Protein AF-W6AKE3-F1 (afdb_monomer_lite)

Structure (mmCIF, N/CA/C/O backbone):
data_AF-W6AKE3-F1
#
_entry.id   AF-W6AKE3-F1
#
loop_
_atom_site.group_PDB
_atom_site.id
_atom_site.type_symbol
_atom_site.label_atom_id
_atom_site.label_alt_id
_atom_site.label_comp_id
_atom_site.label_asym_id
_atom_site.label_entity_id
_atom_site.label_seq_id
_atom_site.pdbx_PDB_ins_code
_atom_site.Cartn_x
_atom_site.Cartn_y
_atom_site.Cartn_z
_atom_site.occupancy
_atom_site.B_iso_or_equiv
_atom_site.auth_seq_id
_atom_site.auth_comp_id
_atom_site.auth_asym_id
_atom_site.auth_atom_id
_atom_site.pdbx_PDB_model_num
ATOM 1 N N . MET A 1 1 ? -4.996 -12.010 -0.247 1.00 87.06 1 MET A N 1
ATOM 2 C CA . MET A 1 1 ? -5.733 -10.858 0.313 1.00 87.06 1 MET A CA 1
ATOM 3 C C . MET A 1 1 ? 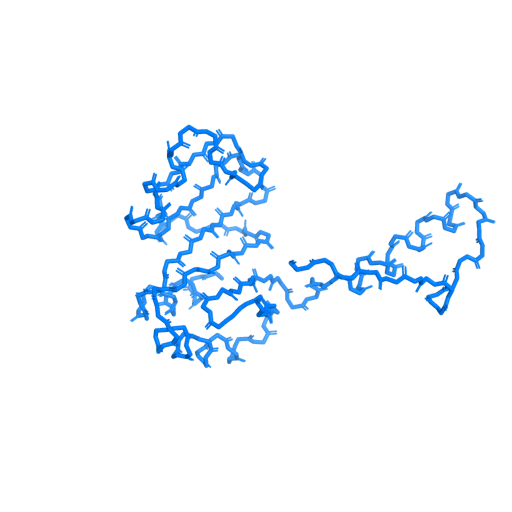-6.329 -11.105 1.686 1.00 87.06 1 MET A C 1
ATOM 5 O O . MET A 1 1 ? -5.908 -10.437 2.616 1.00 87.06 1 MET A O 1
ATOM 9 N N . GLN A 1 2 ? -7.206 -12.094 1.859 1.00 91.12 2 GLN A N 1
ATOM 10 C CA . GLN A 1 2 ? -7.898 -12.326 3.136 1.00 91.12 2 GLN A CA 1
ATOM 11 C C . GLN A 1 2 ? -6.970 -12.483 4.353 1.00 91.12 2 GLN A C 1
ATOM 13 O O . GLN A 1 2 ? -7.219 -11.897 5.401 1.00 91.12 2 GLN A O 1
ATOM 18 N N . LYS A 1 3 ? -5.851 -13.208 4.212 1.00 93.75 3 LYS A N 1
ATOM 19 C CA . LYS A 1 3 ? -4.847 -13.345 5.283 1.00 93.75 3 LYS A CA 1
ATOM 20 C C . LYS A 1 3 ? -4.226 -12.000 5.693 1.00 93.75 3 LYS A C 1
ATOM 22 O O . LYS A 1 3 ? -4.003 -11.777 6.874 1.00 93.75 3 LYS A O 1
ATOM 27 N N . ILE A 1 4 ? -3.968 -11.119 4.726 1.00 95.38 4 ILE A N 1
ATOM 28 C CA . ILE A 1 4 ? -3.356 -9.799 4.946 1.00 95.38 4 ILE A CA 1
ATOM 29 C C . ILE A 1 4 ? -4.335 -8.905 5.703 1.00 95.38 4 ILE A C 1
ATOM 31 O O . ILE A 1 4 ? -4.007 -8.405 6.773 1.00 95.38 4 ILE A O 1
ATOM 35 N N . THR A 1 5 ? -5.560 -8.766 5.189 1.00 95.19 5 THR A N 1
ATOM 36 C CA . THR A 1 5 ? -6.591 -7.932 5.819 1.00 95.19 5 THR A CA 1
ATOM 37 C C . THR A 1 5 ? -6.984 -8.462 7.195 1.00 95.19 5 THR A C 1
ATOM 39 O O . THR A 1 5 ? -7.163 -7.667 8.107 1.00 95.19 5 THR A O 1
ATOM 42 N N . SER A 1 6 ? -7.011 -9.784 7.403 1.00 96.62 6 SER A N 1
ATOM 43 C CA . SER A 1 6 ? -7.244 -10.373 8.733 1.00 96.62 6 SER A CA 1
ATOM 44 C C . SER A 1 6 ? -6.163 -9.979 9.742 1.00 96.62 6 SER A C 1
ATOM 46 O O . SER A 1 6 ? -6.488 -9.617 10.867 1.00 96.62 6 SER A O 1
ATOM 48 N N . ILE A 1 7 ? -4.881 -10.023 9.353 1.00 97.31 7 ILE A N 1
ATOM 49 C CA . ILE A 1 7 ? -3.782 -9.588 10.230 1.00 97.31 7 ILE A CA 1
ATOM 50 C C . ILE A 1 7 ? -3.957 -8.114 10.592 1.00 97.31 7 ILE A C 1
ATOM 52 O O . ILE A 1 7 ? -3.885 -7.773 11.766 1.00 97.31 7 ILE A O 1
ATOM 56 N N . LEU A 1 8 ? -4.228 -7.254 9.609 1.00 97.19 8 LEU A N 1
ATOM 57 C CA . LEU A 1 8 ? -4.395 -5.819 9.844 1.00 97.19 8 LEU A CA 1
ATOM 58 C C . LEU A 1 8 ? -5.573 -5.521 10.783 1.00 97.19 8 LEU A C 1
ATOM 60 O O . LEU A 1 8 ? -5.407 -4.785 11.752 1.00 97.19 8 LEU A O 1
ATOM 64 N N . LEU A 1 9 ? -6.733 -6.137 10.541 1.00 95.81 9 LEU A N 1
ATOM 65 C CA . LEU A 1 9 ? -7.927 -5.952 11.369 1.00 95.81 9 LEU A CA 1
ATOM 66 C C . LEU A 1 9 ? -7.719 -6.462 12.801 1.00 95.81 9 LEU A C 1
ATOM 68 O O . LEU A 1 9 ? -8.070 -5.762 13.746 1.00 95.81 9 LEU A O 1
ATOM 72 N N . ASN A 1 10 ? -7.101 -7.634 12.976 1.00 96.69 10 ASN A N 1
ATOM 73 C CA . ASN A 1 10 ? -6.848 -8.212 14.302 1.00 96.69 10 ASN A CA 1
ATOM 74 C C . ASN A 1 10 ? -5.862 -7.388 15.142 1.00 96.69 10 ASN A C 1
ATOM 76 O O . ASN A 1 10 ? -5.882 -7.483 16.364 1.00 96.69 10 ASN A O 1
ATOM 80 N N . ASN A 1 11 ? -5.017 -6.589 14.489 1.00 96.19 11 ASN A N 1
ATOM 81 C CA . ASN A 1 11 ? -4.032 -5.721 15.133 1.00 96.19 11 ASN A CA 1
ATOM 82 C C . ASN A 1 11 ? -4.466 -4.247 15.138 1.00 96.19 11 ASN A C 1
ATOM 84 O O . ASN A 1 11 ? -3.629 -3.361 15.293 1.00 96.19 11 ASN A O 1
ATOM 88 N N . ASN A 1 12 ? -5.760 -3.968 14.929 1.00 94.81 12 ASN A N 1
ATOM 89 C CA . ASN A 1 12 ? -6.327 -2.617 14.906 1.00 94.81 12 ASN A CA 1
ATOM 90 C C . ASN A 1 12 ? -5.574 -1.641 13.990 1.00 94.81 12 ASN A C 1
ATOM 92 O O . ASN A 1 12 ? -5.493 -0.456 14.293 1.00 94.81 12 ASN A O 1
ATOM 96 N N . CYS A 1 13 ? -5.027 -2.120 12.872 1.00 97.06 13 CYS A N 1
ATOM 97 C CA . CYS A 1 13 ? -4.308 -1.292 11.913 1.00 97.06 13 CYS A CA 1
ATOM 98 C C . CYS A 1 13 ? -5.270 -0.806 10.820 1.00 97.06 13 CYS A C 1
ATOM 100 O O . CYS A 1 13 ? -5.671 -1.617 9.980 1.00 97.06 13 CYS A O 1
ATOM 102 N N . PRO A 1 14 ? -5.634 0.493 10.781 1.00 97.25 14 PRO A N 1
ATOM 103 C CA . PRO A 1 14 ? -6.373 1.062 9.665 1.00 97.25 14 PRO A CA 1
ATOM 104 C C . PRO A 1 14 ? -5.617 0.895 8.351 1.00 97.25 14 PRO A C 1
ATOM 106 O O . PRO A 1 14 ? -4.385 0.988 8.299 1.00 97.25 14 PRO A O 1
ATOM 109 N N . PHE A 1 15 ? -6.362 0.695 7.272 1.00 97.00 15 PHE A N 1
ATOM 110 C CA . PHE A 1 15 ? -5.788 0.605 5.939 1.00 97.00 15 PHE A CA 1
ATOM 111 C C . PHE A 1 15 ? -6.749 1.109 4.871 1.00 97.00 15 PHE A C 1
ATOM 113 O O . PHE A 1 15 ? -7.963 1.134 5.061 1.00 97.00 15 PHE A O 1
ATOM 120 N N . ALA A 1 16 ? -6.186 1.479 3.728 1.00 96.19 16 ALA A N 1
ATOM 121 C CA . ALA A 1 16 ? -6.917 1.769 2.508 1.00 96.19 16 ALA A CA 1
ATOM 122 C C . ALA A 1 16 ? -6.411 0.867 1.378 1.00 96.19 16 ALA A C 1
ATOM 124 O O . ALA A 1 16 ? -5.220 0.561 1.314 1.00 96.19 16 ALA A O 1
ATOM 125 N N . LEU A 1 17 ? -7.297 0.440 0.486 1.00 94.94 17 LEU A N 1
ATOM 126 C CA . LEU A 1 17 ? -6.935 -0.318 -0.708 1.00 94.94 17 LEU A CA 1
ATOM 127 C C . LEU A 1 17 ? -7.809 0.078 -1.892 1.00 94.94 17 LEU A C 1
ATOM 129 O O . LEU A 1 17 ? -8.946 0.516 -1.722 1.00 94.94 17 LEU A O 1
ATOM 133 N N . SER A 1 18 ? -7.278 -0.109 -3.093 1.00 91.38 18 SER A N 1
ATOM 134 C CA . SER A 1 18 ? -8.038 -0.018 -4.338 1.00 91.38 18 SER A CA 1
ATOM 135 C C . SER A 1 18 ? -7.940 -1.331 -5.100 1.00 91.38 18 SER A C 1
ATOM 137 O O . SER A 1 18 ? -6.895 -1.994 -5.113 1.00 91.38 18 SER A O 1
ATOM 139 N N . TYR A 1 19 ? -9.039 -1.735 -5.726 1.00 90.62 19 TYR A N 1
ATOM 140 C CA . TYR A 1 19 ? -9.047 -2.894 -6.613 1.00 90.62 19 TYR A CA 1
ATOM 141 C C . TYR A 1 19 ? -8.617 -2.485 -8.023 1.00 90.62 19 TYR A C 1
ATOM 143 O O . TYR A 1 19 ? -8.784 -1.335 -8.420 1.00 90.62 19 TYR A O 1
ATOM 151 N N . ALA A 1 20 ? -8.037 -3.415 -8.786 1.00 82.62 20 ALA A N 1
ATOM 152 C CA . ALA A 1 20 ? -7.309 -3.098 -10.020 1.00 82.62 20 ALA A CA 1
ATOM 153 C C . ALA A 1 20 ? -8.125 -2.370 -11.111 1.00 82.62 20 ALA A C 1
ATOM 155 O O . ALA A 1 20 ? -7.541 -1.748 -11.996 1.00 82.62 20 ALA A O 1
ATOM 156 N N . GLN A 1 21 ? -9.456 -2.439 -11.052 1.00 82.50 21 GLN A N 1
ATOM 157 C CA . GLN A 1 21 ? -10.376 -1.802 -12.002 1.00 82.50 21 GLN A CA 1
ATOM 158 C C . GLN A 1 21 ? -11.438 -0.942 -11.308 1.00 82.50 21 GLN A C 1
ATOM 160 O O . GLN A 1 21 ? -12.391 -0.496 -11.947 1.00 82.50 21 GLN A O 1
ATOM 165 N N . ASP A 1 22 ? -11.288 -0.727 -10.004 1.00 86.25 22 ASP A N 1
ATOM 166 C CA . ASP A 1 22 ? -12.233 0.046 -9.220 1.00 86.25 22 ASP A CA 1
ATOM 167 C C . ASP A 1 22 ? -11.754 1.495 -9.102 1.00 86.25 22 ASP A C 1
ATOM 169 O O . ASP A 1 22 ? -10.559 1.779 -9.027 1.00 86.25 22 ASP A O 1
ATOM 173 N N . LYS A 1 23 ? -12.711 2.416 -9.099 1.00 91.50 23 LYS A N 1
ATOM 174 C CA . LYS A 1 23 ? -12.492 3.846 -8.862 1.00 91.50 23 LYS A CA 1
ATOM 175 C C . LYS A 1 23 ? -12.793 4.225 -7.412 1.00 91.50 23 LYS A C 1
ATOM 177 O O . LYS A 1 23 ? -12.857 5.410 -7.084 1.00 91.50 23 LYS A O 1
ATOM 182 N N . VAL A 1 24 ? -13.008 3.231 -6.556 1.00 93.69 24 VAL A N 1
ATOM 183 C CA . VAL A 1 24 ? -13.300 3.385 -5.135 1.00 93.69 24 VAL A CA 1
ATOM 184 C C . VAL A 1 24 ? -12.074 3.029 -4.296 1.00 93.69 24 VAL A C 1
ATOM 186 O O . VAL A 1 24 ? -11.459 1.974 -4.457 1.00 93.69 24 VAL A O 1
ATOM 189 N N . LEU A 1 25 ? -11.751 3.909 -3.351 1.00 95.00 25 LEU A N 1
ATOM 190 C CA . LEU A 1 25 ? -10.834 3.639 -2.254 1.00 95.00 25 LEU A CA 1
ATOM 191 C C . LEU A 1 25 ? -11.612 2.996 -1.101 1.00 95.00 25 LEU A C 1
ATOM 193 O O . LEU A 1 25 ? -12.451 3.640 -0.472 1.00 95.00 25 LEU A O 1
ATOM 197 N N . HIS A 1 26 ? -11.325 1.733 -0.811 1.00 95.88 26 HIS A N 1
ATOM 198 C CA . HIS A 1 26 ? -11.951 0.981 0.275 1.00 95.88 26 HIS A CA 1
ATOM 199 C C . HIS A 1 26 ? -11.136 1.148 1.549 1.00 95.88 26 HIS A C 1
ATOM 201 O O . HIS A 1 26 ? -9.938 0.859 1.556 1.00 95.88 26 HIS A O 1
ATOM 207 N N . VAL A 1 27 ? -11.768 1.614 2.623 1.00 96.94 27 VAL A N 1
ATOM 208 C CA . VAL A 1 27 ? -11.076 2.033 3.847 1.00 96.94 27 VAL A CA 1
ATOM 209 C C . VAL A 1 27 ? -11.577 1.261 5.061 1.00 96.94 27 VAL A C 1
ATOM 211 O O . VAL A 1 27 ? -12.767 1.262 5.372 1.00 96.94 27 VAL A O 1
ATOM 214 N N . ALA A 1 28 ? -10.649 0.635 5.781 1.00 96.88 28 ALA A N 1
ATOM 215 C CA . ALA A 1 28 ? -10.880 0.033 7.084 1.00 96.88 28 ALA A CA 1
ATOM 216 C C . ALA A 1 28 ? -10.382 0.970 8.192 1.00 96.88 28 ALA A C 1
ATOM 218 O O . ALA A 1 28 ? -9.226 1.396 8.188 1.00 96.88 28 ALA A O 1
ATOM 219 N N . GLY A 1 29 ? -11.253 1.252 9.162 1.00 95.50 29 GLY A N 1
ATOM 220 C CA . GLY A 1 29 ? -10.979 2.148 10.286 1.00 95.50 29 GLY A CA 1
ATOM 221 C C . GLY A 1 29 ? -11.744 3.466 10.170 1.00 95.50 29 GLY A C 1
ATOM 222 O O . GLY A 1 29 ? -11.558 4.236 9.231 1.00 95.50 29 GLY A O 1
ATOM 223 N N . LYS A 1 30 ? -12.597 3.748 11.162 1.00 93.50 30 LYS A N 1
ATOM 224 C CA . LYS A 1 30 ? -13.536 4.885 11.134 1.00 93.50 30 LYS A CA 1
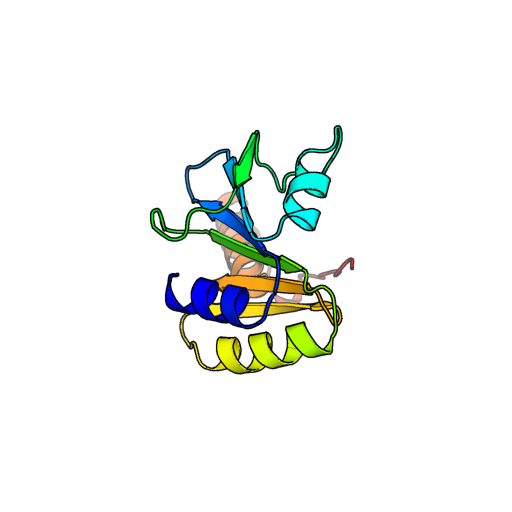ATOM 225 C C . LYS A 1 30 ? -12.850 6.243 11.003 1.00 93.50 30 LYS A C 1
ATOM 227 O O . LYS A 1 30 ? -13.353 7.110 10.296 1.00 93.50 30 LYS A O 1
ATOM 232 N N . HIS A 1 31 ? -11.717 6.426 11.680 1.00 93.88 31 HIS A N 1
ATOM 233 C CA . HIS A 1 31 ? -10.981 7.687 11.628 1.00 93.88 31 HIS A CA 1
ATOM 234 C C . HIS A 1 31 ? -10.395 7.932 10.235 1.00 93.88 31 HIS A C 1
ATOM 236 O O . HIS A 1 31 ? -10.656 8.972 9.639 1.00 93.88 31 HIS A O 1
ATOM 242 N N . LEU A 1 32 ? -9.716 6.927 9.673 1.00 94.69 32 LEU A N 1
ATOM 243 C CA . LEU A 1 32 ? -9.155 6.996 8.325 1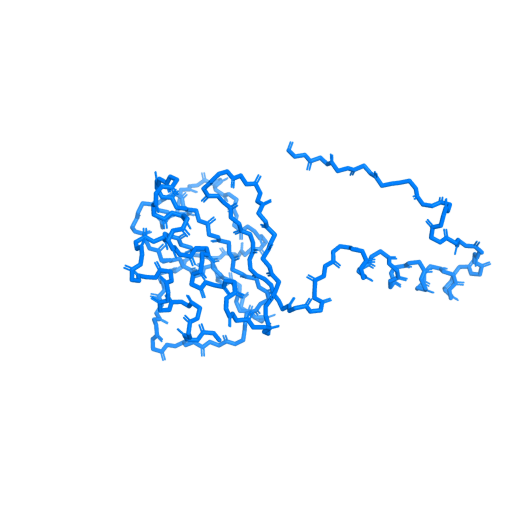.00 94.69 32 LEU A CA 1
ATOM 244 C C . LEU A 1 32 ? -10.244 7.191 7.258 1.00 94.69 32 LEU A C 1
ATOM 246 O O . LEU A 1 32 ? -10.051 7.949 6.310 1.00 94.69 32 LEU A O 1
ATOM 250 N N . LEU A 1 33 ? -11.406 6.549 7.420 1.00 96.38 33 LEU A N 1
ATOM 251 C CA . LEU A 1 33 ? -12.550 6.749 6.529 1.00 96.38 33 LEU A CA 1
ATOM 252 C C . LEU A 1 33 ? -13.036 8.205 6.570 1.00 96.38 33 LEU A C 1
ATOM 254 O O . LEU A 1 33 ? -13.219 8.818 5.521 1.00 96.38 33 LEU A O 1
ATOM 258 N N . ALA A 1 34 ? -13.195 8.779 7.765 1.00 95.00 34 ALA A N 1
ATOM 259 C CA . ALA A 1 34 ? -13.597 10.176 7.925 1.00 95.00 34 ALA A CA 1
ATOM 260 C C . ALA A 1 34 ? -12.570 11.154 7.321 1.00 95.00 34 ALA A C 1
ATOM 262 O O . ALA A 1 34 ? -12.956 12.107 6.643 1.00 95.00 34 ALA A O 1
ATOM 263 N N . GLU A 1 35 ? -11.270 10.893 7.499 1.00 94.19 35 GLU A N 1
ATOM 264 C CA . GLU A 1 35 ? -10.204 11.667 6.849 1.00 94.19 35 GLU A CA 1
ATOM 265 C C . GLU A 1 35 ? -10.339 11.635 5.322 1.00 94.19 35 GLU A C 1
ATOM 267 O O . GLU A 1 35 ? -10.312 12.680 4.676 1.00 94.19 35 GLU A O 1
ATOM 272 N N . LYS A 1 36 ? -10.530 10.448 4.734 1.00 94.56 36 LYS A N 1
ATOM 273 C CA . LYS A 1 36 ? -10.632 10.276 3.276 1.00 94.56 36 LYS A CA 1
ATOM 274 C C . LYS A 1 36 ? -11.935 10.826 2.687 1.00 94.56 36 LYS A C 1
ATOM 276 O O . LYS A 1 36 ? -11.951 11.187 1.517 1.00 94.56 36 LYS A O 1
ATOM 281 N N . LEU A 1 37 ? -13.000 10.945 3.477 1.00 93.94 37 LEU A N 1
ATOM 282 C CA . LEU A 1 37 ? -14.253 11.594 3.065 1.00 93.94 37 LEU A CA 1
ATOM 283 C C . LEU A 1 37 ? -14.195 13.131 3.123 1.00 93.94 37 LEU A C 1
ATOM 285 O O . LEU A 1 37 ? -15.120 13.797 2.656 1.00 93.94 37 LEU A O 1
ATOM 289 N N . THR A 1 38 ? -13.138 13.711 3.695 1.00 95.25 38 THR A N 1
ATOM 290 C CA . THR A 1 38 ? -13.006 15.168 3.806 1.00 95.25 38 THR A CA 1
ATOM 291 C C . THR A 1 38 ? -12.728 15.793 2.430 1.00 95.25 38 THR A C 1
ATOM 293 O O . THR A 1 38 ? -11.879 15.290 1.691 1.00 95.25 38 THR A O 1
ATOM 296 N N . PRO A 1 39 ? -13.388 16.910 2.058 1.00 92.31 39 PRO A N 1
ATOM 297 C CA . PRO A 1 39 ? -13.110 17.596 0.799 1.00 92.31 39 PRO A CA 1
ATOM 298 C C . PRO A 1 39 ? -11.625 17.944 0.638 1.00 92.31 39 PRO A C 1
ATOM 300 O O . PRO A 1 39 ? -11.002 18.489 1.547 1.00 92.31 39 PRO A O 1
ATOM 303 N N . GLY A 1 40 ? -11.062 17.641 -0.533 1.00 89.31 40 GLY A N 1
ATOM 304 C CA . GLY A 1 40 ? -9.641 17.858 -0.821 1.00 89.31 40 GLY A CA 1
ATOM 305 C C . GLY A 1 40 ? -8.703 16.773 -0.280 1.00 89.31 40 GLY A C 1
ATOM 306 O O . GLY A 1 40 ? -7.493 16.879 -0.480 1.00 89.31 40 GLY A O 1
ATOM 307 N N . ALA A 1 41 ? -9.225 15.724 0.365 1.00 89.94 41 ALA A N 1
ATOM 308 C CA . ALA A 1 41 ? -8.419 14.574 0.744 1.00 89.94 41 ALA A CA 1
ATOM 309 C C . ALA A 1 41 ? -7.796 13.909 -0.491 1.00 89.94 41 ALA A C 1
ATOM 311 O O . ALA A 1 41 ? -8.429 13.738 -1.534 1.00 89.94 41 ALA A O 1
ATOM 312 N N . PHE A 1 42 ? -6.535 13.503 -0.361 1.00 86.19 42 PHE A N 1
ATOM 313 C CA . PHE A 1 42 ? -5.865 12.740 -1.402 1.00 86.19 42 PHE A CA 1
ATOM 314 C C . PHE A 1 42 ? -6.451 11.327 -1.461 1.00 86.19 42 PHE A C 1
ATOM 316 O O . PHE A 1 42 ? -6.401 10.599 -0.467 1.00 86.19 42 PHE A O 1
ATOM 323 N N . LEU A 1 43 ? -6.985 10.930 -2.617 1.00 87.62 43 LEU A N 1
ATOM 324 C CA . LEU A 1 43 ? -7.631 9.627 -2.816 1.00 87.62 43 LEU A CA 1
ATOM 325 C C . LEU A 1 43 ? -6.761 8.628 -3.579 1.00 87.62 43 LEU A C 1
ATOM 327 O O . LEU A 1 43 ? -7.276 7.651 -4.109 1.00 87.62 43 LEU A O 1
ATOM 331 N N . ASP A 1 44 ? -5.450 8.868 -3.660 1.00 79.19 44 ASP A N 1
ATOM 332 C CA . ASP A 1 44 ? -4.512 7.926 -4.280 1.00 79.19 44 ASP A CA 1
ATOM 333 C C . ASP A 1 44 ? -4.904 7.577 -5.739 1.00 79.19 44 ASP A C 1
ATOM 335 O O . ASP A 1 44 ? -4.717 6.458 -6.212 1.00 79.19 44 ASP A O 1
ATOM 339 N N . GLY A 1 45 ? -5.476 8.558 -6.453 1.00 83.75 45 GLY A N 1
ATOM 340 C CA . GLY A 1 45 ? -5.960 8.418 -7.832 1.00 83.75 45 GLY A CA 1
ATOM 341 C C . GLY A 1 45 ? -7.376 7.845 -7.983 1.00 83.75 45 GLY A C 1
ATOM 342 O O . GLY A 1 45 ? -7.810 7.642 -9.114 1.00 83.75 45 GLY A O 1
ATOM 343 N N . MET A 1 46 ? -8.089 7.587 -6.883 1.00 91.94 46 MET A N 1
ATOM 344 C CA . MET A 1 46 ? -9.483 7.124 -6.878 1.00 91.94 46 MET A CA 1
ATOM 345 C C . MET A 1 46 ? -10.482 8.290 -6.954 1.00 91.94 46 MET A C 1
ATOM 347 O O . MET A 1 46 ? -10.149 9.436 -6.651 1.00 91.94 46 MET A O 1
ATOM 351 N N . GLU A 1 47 ? -11.722 7.990 -7.343 1.00 93.12 47 GLU A N 1
ATOM 352 C CA . GLU A 1 47 ? -12.811 8.970 -7.491 1.00 93.12 47 GLU A CA 1
ATOM 353 C C . GLU A 1 47 ? -13.766 8.983 -6.291 1.00 93.12 47 GLU A C 1
ATOM 355 O O . GLU A 1 47 ? -14.384 10.005 -6.002 1.00 93.12 47 GLU A O 1
ATOM 360 N N . MET A 1 48 ? -13.901 7.855 -5.593 1.00 94.25 48 MET A N 1
ATOM 361 C CA . MET A 1 48 ? -14.830 7.690 -4.474 1.00 94.25 48 MET A CA 1
ATOM 362 C C . MET A 1 48 ? -14.162 6.980 -3.2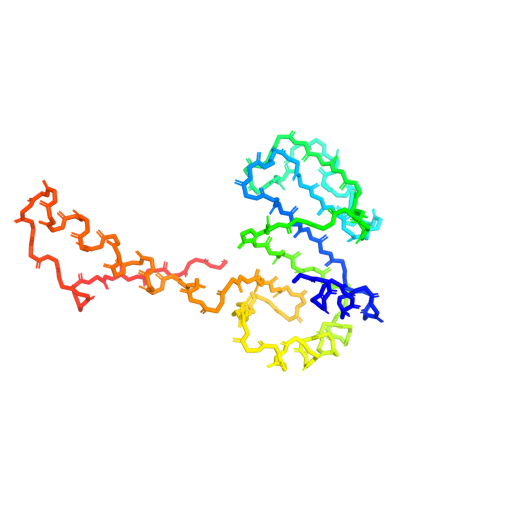99 1.00 94.25 48 MET A C 1
ATOM 364 O O . MET A 1 48 ? -13.097 6.379 -3.435 1.00 94.25 48 MET A O 1
ATOM 368 N N . VAL A 1 49 ? -14.816 7.027 -2.141 1.00 95.62 49 VAL A N 1
ATOM 369 C CA . VAL A 1 49 ? -14.387 6.341 -0.920 1.00 95.62 49 VAL A CA 1
ATOM 370 C C . VAL A 1 49 ? -15.549 5.513 -0.391 1.00 95.62 49 VAL A C 1
ATOM 372 O O . VAL A 1 49 ? -16.681 5.996 -0.348 1.00 95.62 49 VAL A O 1
ATOM 375 N N . ALA A 1 50 ? -15.266 4.285 0.026 1.00 95.50 50 ALA A N 1
ATOM 376 C CA . ALA A 1 50 ? -16.226 3.406 0.678 1.00 95.50 50 ALA A CA 1
ATOM 377 C C . ALA A 1 50 ? -15.605 2.735 1.904 1.00 95.50 50 ALA A C 1
ATOM 379 O O . ALA A 1 50 ? -14.383 2.625 2.033 1.00 95.50 50 ALA A O 1
ATOM 380 N N . GLU A 1 51 ? -16.461 2.276 2.812 1.00 96.69 51 GLU A N 1
ATOM 381 C CA . GLU A 1 51 ? -16.027 1.410 3.901 1.00 96.69 51 GLU A CA 1
ATOM 382 C C . GLU A 1 51 ? -15.588 0.050 3.344 1.00 96.69 51 GLU A C 1
ATOM 384 O O . GLU A 1 51 ? -16.191 -0.491 2.417 1.00 96.69 51 GLU A O 1
ATOM 389 N N . PHE A 1 52 ? -14.510 -0.490 3.904 1.00 96.50 52 PHE A N 1
ATOM 390 C CA . PHE A 1 52 ? -13.985 -1.788 3.518 1.00 96.50 52 PHE A CA 1
ATOM 391 C C . PHE A 1 52 ? -14.941 -2.924 3.918 1.00 96.50 52 PHE A C 1
ATOM 393 O O . PHE A 1 52 ? -15.257 -3.094 5.096 1.00 96.50 52 PHE A O 1
ATOM 400 N N . ASP A 1 53 ? -15.321 -3.754 2.944 1.00 94.38 53 ASP A N 1
ATOM 401 C CA . ASP A 1 53 ? -16.089 -4.983 3.162 1.00 94.38 53 ASP A CA 1
ATOM 402 C C . ASP A 1 53 ? -15.188 -6.221 3.055 1.00 94.38 53 ASP A C 1
ATOM 404 O O . ASP A 1 53 ? -14.721 -6.604 1.979 1.00 94.38 53 ASP A O 1
ATOM 408 N N . PHE A 1 54 ? -14.980 -6.890 4.190 1.00 92.75 54 PHE A N 1
ATOM 409 C CA . PHE A 1 54 ? -14.178 -8.109 4.272 1.00 92.75 54 PHE A CA 1
ATOM 410 C C . PHE A 1 54 ? -14.758 -9.279 3.463 1.00 92.75 54 PHE A C 1
ATOM 412 O O . PHE A 1 54 ? -14.008 -10.166 3.052 1.00 92.75 54 PHE A O 1
ATOM 419 N N . ASN A 1 55 ? -16.070 -9.294 3.221 1.00 91.88 55 ASN A N 1
ATOM 420 C CA . ASN A 1 55 ? -16.730 -10.369 2.481 1.00 91.88 55 ASN A CA 1
ATOM 421 C C . ASN A 1 55 ? -16.635 -10.187 0.960 1.00 91.88 55 ASN A C 1
ATOM 423 O O . ASN A 1 55 ? -16.882 -11.138 0.221 1.00 91.88 55 ASN A O 1
ATOM 427 N N . ASN A 1 56 ? -16.240 -9.002 0.489 1.00 88.94 56 ASN A N 1
ATOM 428 C CA . ASN A 1 56 ? -16.146 -8.662 -0.929 1.00 88.94 56 ASN A CA 1
ATOM 429 C C . ASN A 1 56 ? -14.699 -8.333 -1.332 1.00 88.94 56 ASN A C 1
ATOM 431 O O . ASN A 1 56 ? -14.385 -7.257 -1.846 1.00 88.94 56 ASN A O 1
ATOM 435 N N . LEU A 1 57 ? -13.792 -9.269 -1.048 1.00 88.69 57 LEU A N 1
ATOM 436 C CA . LEU A 1 57 ? -12.375 -9.137 -1.371 1.00 88.69 57 LEU A CA 1
ATOM 437 C C . LEU A 1 57 ? -12.094 -9.468 -2.836 1.00 88.69 57 LEU A C 1
ATOM 439 O O . LEU A 1 57 ? -12.377 -10.571 -3.300 1.00 88.69 57 LEU A O 1
ATOM 443 N N . GLN A 1 58 ? -11.432 -8.541 -3.522 1.00 88.88 58 GLN A N 1
ATOM 444 C CA . GLN A 1 58 ? -10.963 -8.709 -4.896 1.00 88.88 58 GLN A CA 1
ATOM 445 C C . GLN A 1 58 ? -9.441 -8.533 -4.986 1.00 88.88 58 GLN A C 1
ATOM 447 O O . GLN A 1 58 ? -8.746 -8.317 -3.985 1.00 88.88 58 GLN A O 1
ATOM 452 N N . GLU A 1 59 ? -8.907 -8.663 -6.197 1.00 85.56 59 GLU A N 1
ATOM 453 C CA . GLU A 1 59 ? -7.501 -8.398 -6.475 1.00 85.56 59 GLU A CA 1
ATOM 454 C C . GLU A 1 59 ? -7.194 -6.900 -6.327 1.00 85.56 59 GLU A C 1
ATOM 456 O O . GLU A 1 59 ? -7.847 -6.040 -6.924 1.00 85.56 59 GLU A O 1
ATOM 461 N N . THR A 1 60 ? -6.194 -6.587 -5.504 1.00 85.38 60 THR A N 1
ATOM 462 C CA . THR A 1 60 ? -5.726 -5.221 -5.246 1.00 85.38 60 THR A CA 1
ATOM 463 C C . THR A 1 60 ? -4.294 -5.060 -5.723 1.00 85.38 60 THR A C 1
ATOM 465 O O . THR A 1 60 ? -3.479 -5.977 -5.611 1.00 85.38 60 THR A O 1
ATOM 468 N N . ASN A 1 61 ? -3.982 -3.859 -6.199 1.00 80.94 61 ASN A N 1
ATOM 469 C CA . ASN A 1 61 ? -2.626 -3.497 -6.587 1.00 80.94 61 ASN A CA 1
ATOM 470 C C . ASN A 1 61 ? -1.773 -3.106 -5.373 1.00 80.94 61 ASN A C 1
ATOM 472 O O . ASN A 1 61 ? -0.553 -3.280 -5.388 1.00 80.94 61 ASN A O 1
ATOM 476 N N . LYS A 1 62 ? -2.406 -2.535 -4.339 1.00 90.38 62 LYS A N 1
ATOM 477 C CA . LYS A 1 62 ? -1.726 -1.920 -3.201 1.00 90.38 62 LYS A CA 1
ATOM 478 C C . LYS A 1 62 ? -2.668 -1.759 -2.009 1.00 90.38 62 LYS A C 1
ATOM 480 O O . LYS A 1 62 ? -3.786 -1.272 -2.159 1.00 90.38 62 LYS A O 1
ATOM 485 N N . ILE A 1 63 ? -2.164 -2.072 -0.819 1.00 94.88 63 ILE A N 1
ATOM 486 C CA . ILE A 1 63 ? -2.774 -1.699 0.461 1.00 94.88 63 ILE A CA 1
ATOM 487 C C . ILE A 1 63 ? -1.860 -0.679 1.136 1.00 94.88 63 ILE A C 1
ATOM 489 O O . ILE A 1 63 ? -0.658 -0.906 1.243 1.00 94.88 63 ILE A O 1
ATOM 493 N N . VAL A 1 64 ? -2.426 0.423 1.609 1.00 95.06 64 VAL A N 1
ATOM 494 C CA . VAL A 1 64 ? -1.727 1.440 2.399 1.00 95.06 64 VAL A CA 1
ATOM 495 C C . VAL A 1 64 ? -2.180 1.309 3.844 1.00 95.06 64 VAL A C 1
ATOM 497 O O . VAL A 1 64 ? -3.356 1.507 4.141 1.00 95.06 64 VAL A O 1
ATOM 500 N N . VAL A 1 65 ? -1.258 0.985 4.743 1.00 96.69 65 VAL A N 1
ATOM 501 C CA . VAL A 1 65 ? -1.519 0.840 6.179 1.00 96.69 65 VAL A CA 1
ATOM 502 C C . VAL A 1 65 ? -1.158 2.136 6.895 1.00 96.69 65 VAL A C 1
ATOM 504 O O . VAL A 1 65 ? -0.116 2.729 6.619 1.00 96.69 65 VAL A O 1
ATOM 507 N N . ARG A 1 66 ? -2.005 2.566 7.833 1.00 94.94 66 ARG A N 1
ATOM 508 C CA . ARG A 1 66 ? -1.771 3.722 8.710 1.00 94.94 66 ARG A CA 1
ATOM 509 C C . ARG A 1 66 ? -2.174 3.370 10.139 1.00 94.94 66 ARG A C 1
ATOM 511 O O . ARG A 1 66 ? -3.289 3.665 10.554 1.00 94.94 66 ARG A O 1
ATOM 518 N N . ALA A 1 67 ? -1.281 2.705 10.865 1.00 94.81 67 ALA A N 1
ATOM 519 C CA . ALA A 1 67 ? -1.514 2.309 12.253 1.00 94.81 67 ALA A CA 1
ATOM 520 C C . ALA A 1 67 ? -1.626 3.530 13.182 1.00 94.81 67 ALA A C 1
ATOM 522 O O . ALA A 1 67 ? -0.972 4.551 12.950 1.00 94.81 67 ALA A O 1
ATOM 523 N N . ASN A 1 68 ? -2.403 3.414 14.265 1.00 91.88 68 ASN A N 1
ATOM 524 C CA . ASN A 1 68 ? -2.573 4.518 15.218 1.00 91.88 68 ASN A CA 1
ATOM 525 C C . ASN A 1 68 ? -1.381 4.632 16.178 1.00 91.88 68 ASN A C 1
ATOM 527 O O . ASN A 1 68 ? -1.150 5.685 16.771 1.00 91.88 68 ASN A O 1
ATOM 531 N N . SER A 1 69 ? -0.610 3.553 16.337 1.00 95.06 69 SER A N 1
ATOM 532 C CA . SER A 1 69 ? 0.593 3.527 17.163 1.00 95.06 69 SER A CA 1
ATOM 533 C C . SER A 1 69 ? 1.675 2.617 16.584 1.00 95.06 69 SER A C 1
ATOM 535 O O . SER A 1 69 ? 1.412 1.726 15.778 1.00 95.06 69 SER A O 1
ATOM 537 N N . VAL A 1 70 ? 2.915 2.827 17.033 1.00 96.38 70 VAL A N 1
A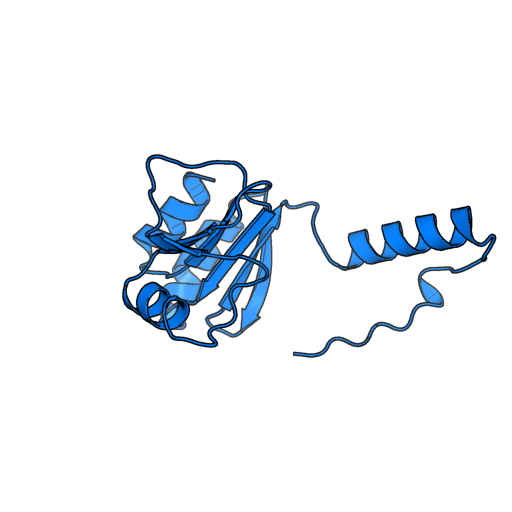TOM 538 C CA . VAL A 1 70 ? 4.052 1.958 16.686 1.00 96.38 70 VAL A CA 1
ATOM 539 C C . VAL A 1 70 ? 3.832 0.534 17.202 1.00 96.38 70 VAL A C 1
ATOM 541 O O . VAL A 1 70 ? 4.186 -0.417 16.518 1.00 96.38 70 VAL A O 1
ATOM 544 N N . ALA A 1 71 ? 3.224 0.374 18.381 1.00 94.56 71 ALA A N 1
ATOM 545 C CA . ALA A 1 71 ? 2.979 -0.940 18.971 1.00 94.56 71 ALA A CA 1
ATOM 546 C C . ALA A 1 71 ? 2.010 -1.780 18.120 1.00 94.56 71 ALA A C 1
ATOM 548 O O . ALA A 1 71 ? 2.340 -2.910 17.772 1.00 94.56 71 ALA A O 1
ATOM 549 N N . GLU A 1 72 ? 0.873 -1.196 17.721 1.00 92.69 72 GLU A N 1
ATOM 550 C CA . GLU A 1 72 ? -0.084 -1.833 16.797 1.00 92.69 72 GLU A CA 1
ATOM 551 C C . GLU A 1 72 ? 0.586 -2.196 15.466 1.00 92.69 72 GLU A C 1
ATOM 553 O O . GLU A 1 72 ? 0.403 -3.295 14.939 1.00 92.69 72 GLU A O 1
ATOM 558 N N . PHE A 1 73 ? 1.407 -1.281 14.940 1.00 96.50 73 PHE A N 1
ATOM 559 C CA . PHE A 1 73 ? 2.104 -1.489 13.679 1.00 96.50 73 PHE A CA 1
ATOM 560 C C . PHE A 1 73 ? 3.085 -2.663 13.732 1.00 96.50 73 PHE A C 1
ATOM 562 O O . PHE A 1 73 ? 3.091 -3.487 12.821 1.00 96.50 73 PHE A O 1
ATOM 569 N N . GLU A 1 74 ? 3.926 -2.750 14.765 1.00 96.06 74 GLU A N 1
ATOM 570 C CA . GLU A 1 74 ? 4.963 -3.784 14.857 1.00 96.06 74 GLU A CA 1
ATOM 571 C C . GLU A 1 74 ? 4.371 -5.195 14.966 1.00 96.06 74 GLU A C 1
ATOM 573 O O . GLU A 1 74 ? 4.876 -6.123 14.329 1.00 96.06 74 GLU A O 1
ATOM 578 N N . GLU A 1 75 ? 3.275 -5.367 15.709 1.00 94.25 75 GLU A N 1
ATOM 579 C CA . GLU A 1 75 ? 2.608 -6.668 15.824 1.00 94.25 75 GLU A CA 1
ATOM 580 C C . GLU A 1 75 ? 2.023 -7.118 14.475 1.00 94.25 75 GLU A C 1
ATOM 582 O O . GLU A 1 75 ? 2.280 -8.237 14.010 1.00 94.25 75 GLU A O 1
ATOM 587 N N . ALA A 1 76 ? 1.332 -6.209 13.778 1.00 96.62 76 ALA A N 1
ATOM 588 C CA . ALA A 1 76 ? 0.843 -6.464 12.428 1.00 96.62 76 ALA A CA 1
ATOM 589 C C . ALA A 1 76 ? 1.996 -6.768 11.458 1.00 96.62 76 ALA A C 1
ATOM 591 O O . ALA A 1 76 ? 1.936 -7.739 10.700 1.00 96.62 76 ALA A O 1
ATOM 592 N N . TYR A 1 77 ? 3.064 -5.970 11.498 1.00 96.44 77 TYR A N 1
ATOM 593 C CA . TYR A 1 77 ? 4.218 -6.083 10.611 1.00 96.44 77 TYR A CA 1
ATOM 594 C C . TYR A 1 77 ? 4.894 -7.453 10.730 1.00 96.44 77 TYR A C 1
ATOM 596 O O . TYR A 1 77 ? 5.119 -8.113 9.713 1.00 96.44 77 TYR A O 1
ATOM 604 N N . GLN A 1 78 ? 5.119 -7.952 11.949 1.00 95.19 78 GLN A N 1
ATOM 605 C CA . GLN A 1 78 ? 5.660 -9.298 12.169 1.00 95.19 78 GLN A CA 1
ATOM 606 C C . GLN A 1 78 ? 4.760 -10.401 11.595 1.00 95.19 78 GLN A C 1
ATOM 608 O O . GLN A 1 78 ? 5.252 -11.394 11.051 1.00 95.19 78 GLN A O 1
ATOM 613 N N . GLY A 1 79 ? 3.437 -10.246 11.700 1.00 95.75 79 GLY A N 1
ATOM 614 C CA . GLY A 1 79 ? 2.477 -11.165 11.089 1.00 95.75 79 GLY A CA 1
ATOM 615 C C . GLY A 1 79 ? 2.554 -11.153 9.560 1.00 95.75 79 GLY A C 1
ATOM 616 O O . GLY A 1 79 ? 2.560 -12.213 8.926 1.00 95.75 79 GLY A O 1
ATOM 617 N N . LEU A 1 80 ? 2.649 -9.960 8.972 1.00 96.69 80 LEU A N 1
ATOM 618 C CA . LEU A 1 80 ? 2.715 -9.750 7.526 1.00 96.69 80 LEU A CA 1
ATOM 619 C C . LEU A 1 80 ? 4.017 -10.275 6.915 1.00 96.69 80 LEU A C 1
ATOM 621 O O . LEU A 1 80 ? 3.970 -10.898 5.858 1.00 96.69 80 LEU A O 1
ATOM 625 N N . GLN A 1 81 ? 5.157 -10.118 7.594 1.00 95.38 81 GLN A N 1
ATOM 626 C CA . GLN A 1 81 ? 6.461 -10.617 7.129 1.00 95.38 81 GLN A CA 1
ATOM 627 C C . GLN A 1 81 ? 6.495 -12.136 6.889 1.00 95.38 81 GLN A C 1
ATOM 629 O O . GLN A 1 81 ? 7.344 -12.635 6.155 1.00 95.38 81 GLN A O 1
ATOM 634 N N . ARG A 1 82 ? 5.558 -12.893 7.473 1.00 95.12 82 ARG A N 1
ATOM 635 C CA . ARG A 1 82 ? 5.426 -14.345 7.261 1.00 95.12 82 ARG A CA 1
ATOM 636 C C . ARG A 1 82 ? 4.716 -14.704 5.950 1.00 95.12 82 ARG A C 1
ATOM 638 O O . ARG A 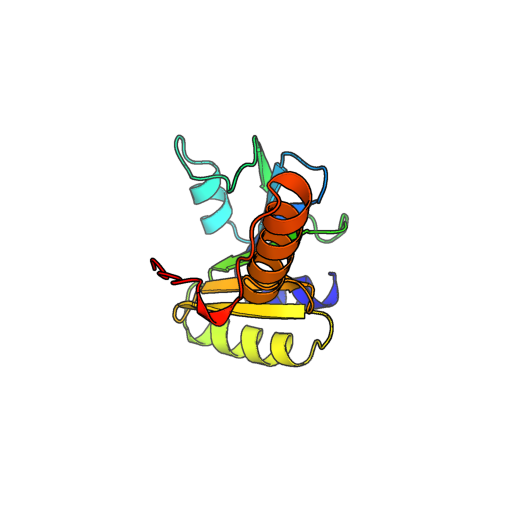1 82 ? 4.517 -15.885 5.667 1.00 95.12 82 ARG A O 1
ATOM 645 N N . ILE A 1 83 ? 4.257 -13.720 5.179 1.00 95.56 83 ILE A N 1
ATOM 646 C CA . ILE A 1 83 ? 3.587 -13.914 3.892 1.00 95.56 83 ILE A CA 1
ATOM 647 C C . ILE A 1 83 ? 4.607 -13.659 2.782 1.00 95.56 83 ILE A C 1
ATOM 649 O O . ILE A 1 83 ? 4.960 -12.523 2.503 1.00 95.56 83 ILE A O 1
ATOM 653 N N . THR A 1 84 ? 5.056 -14.718 2.112 1.00 93.06 84 THR A N 1
ATOM 654 C CA . THR A 1 84 ? 6.090 -14.631 1.065 1.00 93.06 84 THR A CA 1
ATOM 655 C C . THR A 1 84 ? 5.595 -14.042 -0.257 1.00 93.06 84 THR A C 1
ATOM 657 O O . THR A 1 84 ? 6.401 -13.642 -1.085 1.00 93.06 84 THR A O 1
ATOM 660 N N . ALA A 1 85 ? 4.278 -13.992 -0.469 1.00 91.88 85 ALA A N 1
ATOM 661 C CA . ALA A 1 85 ? 3.659 -13.499 -1.701 1.00 91.88 85 ALA A CA 1
ATOM 662 C C . ALA A 1 85 ? 3.473 -11.969 -1.740 1.00 91.88 85 ALA A C 1
ATOM 664 O O . ALA A 1 85 ? 2.843 -11.451 -2.660 1.00 91.88 85 ALA A O 1
ATOM 665 N N . ILE A 1 86 ? 3.969 -11.245 -0.734 1.00 94.00 86 ILE A N 1
ATOM 666 C CA . ILE A 1 86 ? 3.885 -9.785 -0.669 1.00 94.00 86 ILE A CA 1
ATOM 667 C C . ILE A 1 86 ? 5.258 -9.170 -0.449 1.00 94.00 86 ILE A C 1
ATOM 669 O O . ILE A 1 86 ? 6.144 -9.778 0.147 1.00 94.00 86 ILE A O 1
ATOM 673 N N . ASN A 1 87 ? 5.391 -7.927 -0.888 1.00 93.50 87 ASN A N 1
ATOM 674 C CA . ASN A 1 87 ? 6.455 -7.031 -0.482 1.00 93.50 87 ASN A CA 1
ATOM 675 C C . ASN A 1 87 ? 5.854 -5.944 0.417 1.00 93.50 87 ASN A C 1
ATOM 677 O O . ASN A 1 87 ? 4.748 -5.460 0.161 1.00 93.50 87 ASN A O 1
ATOM 681 N N . ILE A 1 88 ? 6.578 -5.576 1.474 1.00 94.38 88 ILE A N 1
ATOM 682 C CA . ILE A 1 88 ? 6.152 -4.558 2.436 1.00 94.38 88 ILE A CA 1
ATOM 683 C C . ILE A 1 88 ? 7.176 -3.430 2.402 1.00 94.38 88 ILE A C 1
ATOM 685 O O . ILE A 1 88 ? 8.314 -3.599 2.837 1.00 94.38 88 ILE A O 1
ATOM 689 N N . GLU A 1 89 ? 6.773 -2.269 1.899 1.00 92.88 89 GLU A N 1
ATOM 690 C CA . GLU A 1 89 ? 7.600 -1.067 1.889 1.00 92.88 89 GLU A CA 1
ATOM 691 C C . GLU A 1 89 ? 7.243 -0.220 3.112 1.00 92.88 89 GLU A C 1
ATOM 693 O O . GLU A 1 89 ? 6.192 0.418 3.173 1.00 92.88 89 GLU A O 1
ATOM 698 N N . ARG A 1 90 ? 8.108 -0.240 4.129 1.00 92.88 90 ARG A N 1
ATOM 699 C CA . ARG A 1 90 ? 7.928 0.586 5.325 1.00 92.88 90 ARG A CA 1
ATOM 700 C C . ARG A 1 90 ? 8.252 2.045 4.999 1.00 92.88 90 ARG A C 1
ATOM 702 O O . ARG A 1 90 ? 9.376 2.349 4.611 1.00 92.88 90 ARG A O 1
ATOM 709 N N . LEU A 1 91 ? 7.273 2.929 5.191 1.00 91.06 91 LEU A N 1
ATOM 710 C CA . LEU A 1 91 ? 7.394 4.364 4.916 1.00 91.06 91 LEU A CA 1
ATOM 711 C C . LEU A 1 91 ? 7.693 5.171 6.181 1.00 91.06 91 LEU A C 1
ATOM 713 O O . LEU A 1 91 ? 8.384 6.183 6.133 1.00 91.06 91 LEU A O 1
ATOM 717 N N . SER A 1 92 ? 7.172 4.726 7.323 1.00 94.38 92 SER A N 1
ATOM 718 C CA . SER A 1 92 ? 7.400 5.358 8.621 1.00 94.38 92 SER A CA 1
ATOM 719 C C . SER A 1 92 ? 7.271 4.328 9.755 1.00 94.38 92 SER A C 1
ATOM 721 O O . SER A 1 92 ? 7.005 3.145 9.503 1.00 94.38 92 SER A O 1
ATOM 723 N N . PRO A 1 93 ? 7.431 4.733 11.028 1.00 95.81 93 PRO A N 1
ATOM 724 C CA . PRO A 1 93 ? 7.170 3.853 12.161 1.00 95.81 93 PRO A CA 1
ATOM 725 C C . PRO A 1 93 ? 5.744 3.283 12.222 1.00 95.81 93 PRO A C 1
ATOM 727 O O . PRO A 1 93 ? 5.570 2.244 12.850 1.00 95.81 93 PRO A O 1
ATOM 730 N N . THR A 1 94 ? 4.760 3.916 11.570 1.00 95.94 94 THR A N 1
ATOM 731 C CA . THR A 1 94 ? 3.335 3.524 11.607 1.00 95.94 94 THR A CA 1
ATOM 732 C C . THR A 1 94 ? 2.694 3.342 10.228 1.00 95.94 94 THR A C 1
ATOM 734 O O . THR A 1 94 ? 1.503 3.040 10.137 1.00 95.94 94 THR A O 1
ATOM 737 N N . ILE A 1 95 ? 3.456 3.535 9.147 1.00 95.00 95 ILE A N 1
ATOM 738 C CA . ILE A 1 95 ? 2.947 3.509 7.774 1.00 95.00 95 ILE A CA 1
ATOM 739 C C . ILE A 1 95 ? 3.757 2.518 6.944 1.00 95.00 95 ILE A C 1
ATOM 741 O O . ILE A 1 95 ? 4.992 2.558 6.926 1.00 95.00 95 ILE A O 1
ATOM 745 N N . CYS A 1 96 ? 3.055 1.671 6.197 1.00 95.56 96 CYS A N 1
ATOM 746 C CA . CYS A 1 96 ? 3.653 0.881 5.132 1.00 95.56 96 CYS A CA 1
ATOM 747 C C . CYS A 1 96 ? 2.725 0.734 3.933 1.00 95.56 96 CYS A C 1
ATOM 749 O O . CYS A 1 96 ? 1.501 0.816 4.045 1.00 95.56 96 CYS A O 1
ATOM 751 N N . ASP A 1 97 ? 3.350 0.458 2.800 1.00 94.38 97 ASP A N 1
ATOM 752 C CA . ASP A 1 97 ? 2.687 -0.049 1.617 1.00 94.38 97 ASP A CA 1
ATOM 753 C C . ASP A 1 97 ? 2.857 -1.568 1.557 1.00 94.38 97 ASP A C 1
ATOM 755 O O . ASP A 1 97 ? 3.943 -2.096 1.794 1.00 94.38 97 ASP A O 1
ATOM 759 N N . ILE A 1 98 ? 1.789 -2.274 1.203 1.00 95.12 98 ILE A N 1
ATOM 760 C CA . ILE A 1 98 ? 1.810 -3.703 0.908 1.00 95.12 98 ILE A CA 1
ATOM 761 C C . ILE A 1 98 ? 1.443 -3.871 -0.559 1.00 95.12 98 ILE A C 1
ATOM 763 O O . ILE A 1 98 ? 0.371 -3.452 -0.997 1.00 95.12 98 ILE A O 1
ATOM 767 N N . VAL A 1 99 ? 2.336 -4.501 -1.307 1.00 92.75 99 VAL A N 1
ATOM 768 C CA . VAL A 1 99 ? 2.189 -4.779 -2.738 1.00 92.75 99 VAL A CA 1
ATOM 769 C C . VAL A 1 99 ? 2.535 -6.241 -3.010 1.00 92.75 99 VAL A C 1
ATOM 771 O O . VAL A 1 99 ? 2.979 -6.965 -2.117 1.00 92.75 99 VAL A O 1
ATOM 774 N N . ASN A 1 100 ? 2.324 -6.704 -4.240 1.00 90.38 100 ASN A N 1
ATOM 775 C CA . ASN A 1 100 ? 2.791 -8.028 -4.651 1.00 90.38 100 ASN A CA 1
ATOM 776 C C . ASN A 1 100 ? 4.326 -8.131 -4.482 1.00 90.38 100 ASN A C 1
ATOM 778 O O . ASN A 1 100 ? 5.026 -7.132 -4.640 1.00 90.38 100 ASN A O 1
ATOM 782 N N . ALA A 1 101 ? 4.850 -9.314 -4.149 1.00 89.38 101 ALA A N 1
ATOM 783 C CA . ALA A 1 101 ? 6.278 -9.549 -3.903 1.00 89.38 101 ALA A CA 1
ATOM 784 C C . ALA A 1 101 ? 7.187 -9.039 -5.036 1.00 89.38 101 ALA A C 1
ATOM 786 O O . ALA A 1 101 ? 8.244 -8.462 -4.780 1.00 89.38 101 ALA A O 1
ATOM 787 N N . ASP A 1 102 ? 6.739 -9.181 -6.284 1.00 85.38 102 ASP A N 1
ATOM 788 C CA . ASP A 1 102 ? 7.503 -8.767 -7.465 1.00 85.38 102 ASP A CA 1
ATOM 789 C C . ASP A 1 102 ? 7.366 -7.264 -7.786 1.00 85.38 102 ASP A C 1
ATOM 791 O O . ASP A 1 102 ? 8.080 -6.722 -8.638 1.00 85.38 102 ASP A O 1
ATOM 795 N N . CYS A 1 103 ? 6.473 -6.557 -7.088 1.00 85.62 103 CYS A N 1
ATOM 796 C CA . CYS A 1 103 ? 6.238 -5.131 -7.263 1.00 85.62 103 CYS A CA 1
ATOM 797 C C . CYS A 1 103 ? 7.189 -4.316 -6.380 1.00 85.62 103 CYS A C 1
ATOM 799 O O . CYS A 1 103 ? 6.961 -4.108 -5.190 1.00 85.62 103 CYS A O 1
ATOM 801 N N . ASN A 1 104 ? 8.250 -3.786 -6.986 1.00 86.12 104 ASN A N 1
ATOM 802 C CA . ASN A 1 104 ? 9.099 -2.777 -6.363 1.00 86.12 104 ASN A CA 1
ATOM 803 C C . ASN A 1 104 ? 9.570 -1.736 -7.391 1.00 86.12 104 ASN A C 1
ATOM 805 O O . ASN A 1 104 ? 9.583 -1.979 -8.603 1.00 86.12 104 ASN A O 1
ATOM 809 N N . LYS A 1 105 ? 9.972 -0.561 -6.893 1.00 86.44 105 LYS A N 1
ATOM 810 C CA . LYS A 1 105 ? 10.413 0.570 -7.727 1.00 86.44 105 LYS A CA 1
ATOM 811 C C . LYS A 1 105 ? 11.624 0.214 -8.596 1.00 86.44 105 LYS A C 1
ATOM 813 O O . LYS A 1 105 ? 11.696 0.666 -9.733 1.00 86.44 105 LYS A O 1
ATOM 818 N N . GLY A 1 106 ? 12.536 -0.626 -8.102 1.00 87.50 106 GLY A N 1
ATOM 819 C CA . GLY A 1 106 ? 13.706 -1.088 -8.856 1.00 87.50 106 GLY A CA 1
ATOM 820 C C . GLY A 1 106 ? 13.323 -1.883 -10.105 1.00 87.50 106 GLY A C 1
ATOM 821 O O . GLY A 1 106 ? 13.782 -1.562 -11.202 1.00 87.50 106 GLY A O 1
ATOM 822 N N . THR A 1 107 ? 12.415 -2.852 -9.967 1.00 88.19 107 THR A N 1
ATOM 823 C CA . THR A 1 107 ? 11.849 -3.606 -11.095 1.00 88.19 107 THR A CA 1
ATOM 824 C C . THR A 1 107 ? 11.132 -2.675 -12.073 1.00 88.19 107 THR A C 1
ATOM 826 O O . THR A 1 107 ? 11.321 -2.785 -13.286 1.00 88.19 107 THR A O 1
ATOM 829 N N . GLY A 1 108 ? 10.364 -1.707 -11.559 1.00 89.00 108 GLY A N 1
ATOM 830 C CA . GLY A 1 108 ? 9.686 -0.699 -12.378 1.00 89.00 108 GLY A CA 1
ATOM 831 C C . GLY A 1 108 ? 10.655 0.155 -13.205 1.00 89.00 108 GLY A C 1
ATOM 832 O O . GLY A 1 108 ? 10.458 0.323 -14.408 1.00 89.00 108 GLY A O 1
ATOM 833 N N . ILE A 1 109 ? 11.742 0.635 -12.596 1.00 91.88 109 ILE A N 1
ATOM 834 C CA . ILE A 1 109 ? 12.791 1.406 -13.280 1.00 91.88 109 ILE A CA 1
ATOM 835 C C . ILE A 1 109 ? 13.484 0.553 -14.346 1.00 91.88 109 ILE A C 1
ATOM 837 O O . ILE A 1 109 ? 13.669 1.015 -15.470 1.00 91.88 109 ILE A O 1
ATOM 841 N N . ALA A 1 110 ? 13.830 -0.698 -14.036 1.00 90.88 110 ALA A N 1
ATOM 842 C CA . ALA A 1 110 ? 14.439 -1.605 -15.008 1.00 90.88 110 ALA A CA 1
ATOM 843 C C . ALA A 1 110 ? 13.527 -1.831 -16.228 1.00 90.88 110 ALA A C 1
ATOM 845 O O . ALA A 1 110 ? 13.993 -1.812 -17.371 1.00 90.88 110 ALA A O 1
ATOM 846 N N . HIS A 1 111 ? 12.221 -1.984 -15.996 1.00 92.81 111 HIS A N 1
ATOM 847 C CA . HIS A 1 111 ? 11.237 -2.100 -17.067 1.00 92.81 111 HIS A CA 1
ATOM 848 C C . HIS A 1 111 ? 11.130 -0.812 -17.897 1.00 92.81 111 HIS A C 1
ATOM 850 O O . HIS A 1 111 ? 11.152 -0.873 -19.127 1.00 92.81 111 HIS A O 1
ATOM 856 N N . LEU A 1 112 ? 11.100 0.355 -17.248 1.00 93.44 112 LEU A N 1
ATOM 857 C CA . LEU A 1 112 ? 11.088 1.650 -17.929 1.00 93.44 112 LEU A CA 1
ATOM 858 C C . LEU A 1 112 ? 12.328 1.843 -18.813 1.00 93.44 112 LEU A C 1
ATOM 860 O O . LEU A 1 112 ? 12.190 2.215 -19.973 1.00 93.44 112 LEU A O 1
ATOM 864 N N . ILE A 1 113 ? 13.527 1.534 -18.311 1.00 94.50 113 ILE A N 1
ATOM 865 C CA . ILE A 1 113 ? 14.775 1.592 -19.092 1.00 94.50 113 ILE A CA 1
ATOM 866 C C . ILE A 1 113 ? 14.661 0.728 -20.353 1.00 94.50 113 ILE A C 1
ATOM 868 O O . ILE A 1 113 ? 15.017 1.176 -21.443 1.00 94.50 113 ILE A O 1
ATOM 872 N N . LYS A 1 114 ? 14.140 -0.499 -20.220 1.00 94.31 114 LYS A N 1
ATOM 873 C CA . LYS A 1 114 ? 13.938 -1.410 -21.354 1.00 94.31 114 LYS A CA 1
ATOM 874 C C . LYS A 1 114 ? 13.005 -0.800 -22.402 1.00 94.31 114 LYS A C 1
ATOM 876 O O . LYS A 1 114 ? 13.336 -0.835 -23.585 1.00 94.31 114 LYS A O 1
ATOM 881 N N . LEU A 1 115 ? 11.877 -0.227 -21.976 1.00 95.69 115 LEU A N 1
ATOM 882 C CA . LEU A 1 115 ? 10.926 0.436 -22.872 1.00 95.69 115 LEU A CA 1
ATOM 883 C C . LEU A 1 115 ? 11.558 1.643 -23.571 1.00 95.69 115 LEU A C 1
ATOM 885 O O . LEU A 1 115 ? 11.446 1.769 -24.787 1.00 95.69 115 LEU A O 1
ATOM 889 N N . LEU A 1 116 ? 12.268 2.497 -22.833 1.00 95.50 116 LEU A N 1
ATOM 890 C CA . LEU A 1 116 ? 12.918 3.682 -23.394 1.00 95.50 116 LEU A CA 1
ATOM 891 C C . LEU A 1 116 ? 13.995 3.315 -24.421 1.00 95.50 116 LEU A C 1
ATOM 893 O O . LEU A 1 116 ? 14.026 3.886 -25.508 1.00 95.50 116 LEU A O 1
ATOM 897 N N . ASN A 1 117 ? 14.842 2.330 -24.115 1.00 96.06 117 ASN A N 1
ATOM 898 C CA . ASN A 1 117 ? 15.852 1.848 -25.057 1.00 96.06 117 ASN A CA 1
ATOM 899 C C . ASN A 1 117 ? 15.213 1.247 -26.318 1.00 96.06 117 ASN A C 1
ATOM 901 O O . ASN A 1 117 ? 15.712 1.475 -27.416 1.00 96.06 117 ASN A O 1
ATOM 905 N N . ALA A 1 118 ? 14.105 0.510 -26.179 1.00 96.12 118 ALA A N 1
ATOM 906 C CA . ALA A 1 118 ? 13.411 -0.100 -27.310 1.00 96.12 118 ALA A CA 1
ATOM 907 C C . ALA A 1 118 ? 12.708 0.933 -28.207 1.00 96.12 118 ALA A C 1
ATOM 909 O O . ALA A 1 118 ? 12.809 0.842 -29.427 1.00 96.12 118 ALA A O 1
ATOM 910 N N . HIS A 1 119 ? 12.017 1.912 -27.617 1.00 97.06 119 HIS A N 1
ATOM 911 C CA . HIS A 1 119 ? 11.222 2.893 -28.361 1.00 97.06 119 HIS A CA 1
ATOM 912 C C . HIS A 1 119 ? 12.040 4.056 -28.925 1.00 97.06 119 HIS A C 1
ATOM 914 O O . HIS A 1 119 ? 11.694 4.581 -29.980 1.00 97.06 119 HIS A O 1
ATOM 920 N N . TYR A 1 120 ? 13.106 4.463 -28.235 1.00 95.69 120 TYR A N 1
ATOM 921 C CA . TYR A 1 120 ? 13.903 5.639 -28.599 1.00 95.69 120 TYR A CA 1
ATOM 922 C C . TYR A 1 120 ? 15.333 5.293 -29.029 1.00 95.69 120 TYR A C 1
ATOM 924 O O . TYR A 1 120 ? 16.143 6.195 -29.221 1.00 95.69 120 TYR A O 1
ATOM 932 N N . HIS A 1 121 ? 15.659 4.003 -29.166 1.00 93.38 121 HIS A N 1
ATOM 933 C CA . HIS A 1 121 ? 16.994 3.516 -29.542 1.00 93.38 121 HIS A CA 1
ATOM 934 C C . HIS A 1 121 ? 18.121 4.071 -28.654 1.00 93.38 121 HIS A C 1
ATOM 936 O O . HIS A 1 121 ? 19.242 4.312 -29.103 1.00 93.38 121 HIS A O 1
ATOM 942 N N . LEU A 1 122 ? 17.814 4.284 -27.373 1.00 91.75 122 LEU A N 1
ATOM 943 C CA . LEU A 1 122 ? 18.776 4.737 -26.376 1.00 91.75 122 LEU A CA 1
ATOM 944 C C . LEU A 1 122 ? 19.630 3.562 -25.871 1.00 91.75 122 LEU A C 1
ATOM 946 O O . LEU A 1 122 ? 19.289 2.391 -26.034 1.00 91.75 122 LEU A O 1
ATOM 950 N N . ALA A 1 123 ? 20.741 3.890 -25.210 1.00 93.12 123 ALA A N 1
ATOM 951 C CA . ALA A 1 123 ? 21.630 2.931 -24.554 1.00 93.12 123 ALA A CA 1
ATOM 952 C C . ALA A 1 123 ? 21.704 3.183 -23.038 1.00 93.12 123 ALA A C 1
ATOM 954 O O . ALA A 1 123 ? 22.782 3.167 -22.437 1.00 93.12 123 ALA A O 1
ATOM 955 N N . ILE A 1 124 ? 20.556 3.462 -22.413 1.00 93.50 124 ILE A N 1
ATOM 956 C CA . ILE A 1 124 ? 20.469 3.676 -20.968 1.00 93.50 124 ILE A CA 1
ATOM 957 C C . ILE A 1 124 ? 20.818 2.361 -20.272 1.00 93.50 124 ILE A C 1
ATOM 959 O O . ILE A 1 124 ? 20.211 1.321 -20.532 1.00 93.50 124 ILE A O 1
ATOM 963 N N . LYS A 1 125 ? 21.796 2.410 -19.369 1.00 92.19 125 LYS A N 1
ATOM 964 C CA . LYS A 1 125 ? 22.154 1.296 -18.489 1.00 92.19 125 LYS A CA 1
ATOM 965 C C . LYS A 1 125 ? 21.735 1.640 -17.057 1.00 92.19 125 LYS A C 1
ATOM 967 O O . LYS A 1 125 ? 21.803 2.820 -16.715 1.00 92.19 125 LYS A O 1
ATOM 972 N N . PRO A 1 126 ? 21.359 0.666 -16.208 1.00 87.06 126 PRO A N 1
ATOM 973 C CA . PRO A 1 126 ? 20.945 0.940 -14.830 1.00 87.06 126 PRO A CA 1
ATOM 974 C C . PRO A 1 126 ? 21.942 1.798 -14.038 1.00 87.06 126 PRO A C 1
ATOM 976 O O . PRO A 1 126 ? 21.530 2.708 -13.331 1.00 87.06 126 PRO A O 1
ATOM 979 N N . GLN A 1 127 ? 23.251 1.591 -14.225 1.00 89.25 127 GLN A N 1
ATOM 980 C CA . GLN A 1 127 ? 24.298 2.383 -13.565 1.00 89.25 127 GLN A CA 1
ATOM 981 C C . GLN A 1 127 ? 24.347 3.863 -13.984 1.00 89.25 127 GLN A C 1
ATOM 983 O O . GLN A 1 127 ? 24.976 4.668 -13.306 1.00 89.25 127 GLN A O 1
ATOM 988 N N . ASN A 1 128 ? 23.706 4.220 -15.097 1.00 87.81 128 ASN A N 1
ATOM 989 C CA . ASN A 1 128 ? 23.632 5.594 -15.593 1.00 87.81 128 ASN A CA 1
ATOM 990 C C . ASN A 1 128 ? 22.359 6.305 -15.106 1.00 87.81 128 ASN A C 1
ATOM 992 O O . ASN A 1 128 ? 22.097 7.434 -15.515 1.00 87.81 128 ASN A O 1
ATOM 996 N N . VAL A 1 129 ? 21.542 5.642 -14.281 1.00 90.19 129 VAL A N 1
ATOM 997 C CA . VAL A 1 129 ? 20.300 6.196 -13.748 1.00 90.19 129 VAL A CA 1
ATOM 998 C C . VAL A 1 129 ? 20.539 6.679 -12.327 1.00 90.19 129 VAL A C 1
ATOM 1000 O O . VAL A 1 129 ? 20.805 5.894 -11.420 1.00 90.19 129 VAL A O 1
ATOM 1003 N N . PHE A 1 130 ? 20.416 7.989 -12.136 1.00 90.94 130 PHE A N 1
ATOM 1004 C CA . PHE A 1 130 ? 20.421 8.606 -10.817 1.00 90.94 130 PHE A CA 1
ATOM 1005 C C . PHE A 1 130 ? 18.989 8.666 -10.277 1.00 90.94 130 PHE A C 1
ATOM 1007 O O . PHE A 1 130 ? 18.113 9.259 -10.906 1.00 90.94 130 PHE A O 1
ATOM 1014 N N . VAL A 1 131 ? 18.744 8.034 -9.127 1.00 85.56 131 VAL A N 1
ATOM 1015 C CA . VAL A 1 131 ? 17.419 7.973 -8.491 1.00 85.56 131 VAL A CA 1
ATOM 1016 C C . VAL A 1 131 ? 17.428 8.837 -7.237 1.00 85.56 131 VAL A C 1
ATOM 1018 O O . VAL A 1 131 ? 18.258 8.638 -6.354 1.00 85.56 131 VAL A O 1
ATOM 1021 N N . ILE A 1 132 ? 16.485 9.775 -7.149 1.00 83.88 132 ILE A N 1
ATOM 1022 C CA . ILE A 1 132 ? 16.265 10.602 -5.959 1.00 83.88 132 ILE A CA 1
ATOM 1023 C C . ILE A 1 132 ? 14.987 10.112 -5.282 1.00 83.88 132 ILE A C 1
ATOM 1025 O O . ILE A 1 132 ? 13.918 10.127 -5.892 1.00 83.88 132 ILE A O 1
ATOM 1029 N N . PHE A 1 133 ? 15.096 9.689 -4.025 1.00 68.44 133 PHE A N 1
ATOM 1030 C CA . PHE A 1 133 ? 13.942 9.334 -3.204 1.00 68.44 133 PHE A CA 1
ATOM 1031 C C . PHE A 1 133 ? 13.497 10.562 -2.409 1.00 68.44 133 PHE A C 1
ATOM 1033 O O . PHE A 1 133 ? 14.251 11.068 -1.581 1.00 68.44 133 PHE A O 1
ATOM 1040 N N . TRP A 1 134 ? 12.284 11.038 -2.684 1.00 55.00 134 TRP A N 1
ATOM 1041 C CA . TRP A 1 134 ? 11.613 12.059 -1.884 1.00 55.00 134 TRP A CA 1
ATOM 1042 C C . TRP A 1 134 ? 10.703 11.342 -0.885 1.00 55.00 134 TRP A C 1
ATOM 1044 O O . TRP A 1 134 ? 9.901 10.500 -1.298 1.00 55.00 134 TRP A O 1
ATOM 1054 N N . TRP A 1 135 ? 10.882 11.643 0.399 1.00 48.12 135 TRP A N 1
ATOM 1055 C CA . TRP A 1 135 ? 10.047 11.174 1.505 1.00 48.12 135 TRP A CA 1
ATOM 1056 C C . TRP A 1 135 ? 9.228 12.345 2.032 1.00 48.12 135 TRP A C 1
ATOM 1058 O O . TRP A 1 135 ? 9.798 13.461 2.079 1.00 48.12 135 TRP A O 1
#

InterPro domains:
  IPR023214 HAD superfamily [G3DSA:3.40.50.1000] (102-118)
  IPR036412 HAD-like superfamily [SSF56784] (2-119)

pLDDT: mean 91.89, std 6.64, range [48.12, 97.31]

Sequence (135 aa):
MQKITSILLNNNCPFALSYAQDKVLHVAGKHLLAEKLTPGAFLDGMEMVAEFDFNNLQETNKIVVRANSVAEFEEAYQGLQRITAINIERLSPTICDIVNADCNKGTGIAHLIKLLNAHYHLAIKPQNVFVIFWW

Radius of gyration: 17.08 Å; chains: 1; bounding box: 41×32×48 Å

Organism: NCBI:txid838561

Secondary structure (DSSP, 8-state):
-HHHHHHHHHTT--EEEEETT--EEEEESHHHHHHHTSTT---TT-SEEEE--TTS---EEEEEEE-SSHHHHHHHHHHHTT-TTEEEEE-SSSEEEEEETT--HHHHHHHHHHHHHHHH-----GGG-------

Foldseek 3Di:
DLQLVVLCVVLVWKKWFDAPPALEIEIEDPVVQVQCPDPPRDRVRHDYYDHHDSVDDDHTAKMKIAGPDLVSQVSSVVSVVVDQQWDWADPDSGIIMIGGNCDDVVNVVVVVQVVCCVPVVDDDDPVNDDDDDDD